Protein AF-A0A930A8R2-F1 (afdb_monomer)

Solvent-accessible surface area (backbone atoms only — not comparable to full-atom values): 9634 Å² total; per-residue (Å²): 102,66,78,69,38,54,50,56,50,54,50,50,55,28,51,52,56,25,72,75,31,97,86,41,60,65,53,22,63,48,49,50,68,51,47,52,58,50,53,52,48,55,52,51,52,53,51,47,54,51,54,65,77,50,43,74,70,48,50,53,50,46,59,71,62,47,54,54,56,52,53,53,51,53,52,50,54,50,33,54,53,50,54,53,52,50,49,68,74,71,48,84,65,83,62,74,47,54,64,77,72,98,69,79,93,79,74,75,59,40,57,48,58,61,50,37,72,79,41,73,62,52,60,33,50,54,51,53,52,51,50,49,48,44,42,73,74,63,68,50,54,70,70,57,53,54,52,50,53,50,53,49,52,52,51,50,53,52,52,39,48,73,71,69,36,63,74,132

Secondary structure (DSSP, 8-state):
-HHHHHHHHHHHHHHHHHHH-TT-TTHHHHHHHHHHHHHHHHHHHHHHHHHHHHHHHHHHHHHHTSHHHHHHHHHHHHHHHHHHHHHHHH-----------SSS-S----HHHHHHHHSTTHHHHHHHHHHHHHHHHH---HHHHHHHHHHHHHHHHHHHHHTT----

Structure (mmCIF, N/CA/C/O backbone):
data_AF-A0A930A8R2-F1
#
_entry.id   AF-A0A930A8R2-F1
#
loop_
_atom_site.group_PDB
_atom_site.id
_atom_site.type_symbol
_atom_site.label_atom_id
_atom_site.label_alt_id
_atom_site.label_comp_id
_atom_site.label_asym_id
_atom_site.label_entity_id
_atom_site.label_seq_id
_atom_site.pdbx_PDB_ins_code
_atom_site.Cartn_x
_atom_site.Cartn_y
_atom_site.Cartn_z
_atom_site.occupancy
_atom_site.B_iso_or_equiv
_atom_site.auth_seq_id
_atom_site.auth_comp_id
_atom_site.auth_asym_id
_atom_site.auth_atom_id
_atom_site.pdbx_PDB_model_num
ATOM 1 N N . LEU A 1 1 ? -7.368 -1.806 9.374 1.00 68.94 1 LEU A N 1
ATOM 2 C CA . LEU A 1 1 ? -7.145 -0.385 9.014 1.00 68.94 1 LEU A CA 1
ATOM 3 C C . LEU A 1 1 ? -5.714 0.035 9.307 1.00 68.94 1 LEU A C 1
ATOM 5 O O . LEU A 1 1 ? -5.000 0.271 8.352 1.00 68.94 1 LEU A O 1
ATOM 9 N N . TRP A 1 2 ? -5.261 -0.005 10.567 1.00 73.44 2 TRP A N 1
ATOM 10 C CA . TRP A 1 2 ? -3.878 0.342 10.946 1.00 73.44 2 TRP A CA 1
ATOM 11 C C . TRP A 1 2 ? -2.799 -0.296 10.051 1.00 73.44 2 TRP A C 1
ATOM 13 O O . TRP A 1 2 ? -1.970 0.403 9.479 1.00 73.44 2 TRP A O 1
ATOM 23 N N . VAL A 1 3 ? -2.882 -1.615 9.847 1.00 76.69 3 VAL A N 1
ATOM 24 C CA . VAL A 1 3 ? -1.932 -2.376 9.016 1.00 76.69 3 VAL A CA 1
ATOM 25 C C . VAL A 1 3 ? -1.998 -2.002 7.529 1.00 76.69 3 VAL A C 1
ATOM 27 O O . VAL A 1 3 ? -0.991 -2.052 6.838 1.00 76.69 3 VAL A O 1
ATOM 30 N N . ALA A 1 4 ? -3.172 -1.609 7.033 1.00 74.19 4 ALA A N 1
ATOM 31 C CA . ALA A 1 4 ? -3.403 -1.366 5.610 1.00 74.19 4 ALA A CA 1
ATOM 32 C C . ALA A 1 4 ? -3.165 0.092 5.186 1.00 74.19 4 ALA A C 1
ATOM 34 O O . ALA A 1 4 ? -2.986 0.344 4.002 1.00 74.19 4 ALA A O 1
ATOM 35 N N . THR A 1 5 ? -3.191 1.050 6.118 1.00 82.50 5 THR A N 1
ATOM 36 C CA . THR A 1 5 ? -3.074 2.483 5.798 1.00 82.50 5 THR A CA 1
ATOM 37 C C . THR A 1 5 ? -1.829 3.110 6.408 1.00 82.50 5 THR A C 1
ATOM 39 O O . THR A 1 5 ? -1.002 3.656 5.689 1.00 82.50 5 THR A O 1
ATOM 42 N N . ILE A 1 6 ? -1.656 2.998 7.725 1.00 81.56 6 ILE A N 1
ATOM 43 C CA . ILE A 1 6 ? -0.587 3.695 8.450 1.00 81.56 6 ILE A CA 1
ATOM 44 C C . ILE A 1 6 ? 0.779 3.088 8.144 1.00 81.56 6 ILE A C 1
ATOM 46 O O . ILE A 1 6 ? 1.722 3.834 7.902 1.00 81.56 6 ILE A O 1
ATOM 50 N N . ILE A 1 7 ? 0.881 1.756 8.106 1.00 86.31 7 ILE A N 1
ATOM 51 C CA . ILE A 1 7 ? 2.143 1.070 7.793 1.00 86.31 7 ILE A CA 1
ATOM 52 C C . ILE A 1 7 ? 2.685 1.476 6.413 1.00 86.31 7 ILE A C 1
ATOM 54 O O . ILE A 1 7 ? 3.810 1.973 6.361 1.00 86.31 7 ILE A O 1
ATOM 58 N N . PRO A 1 8 ? 1.931 1.327 5.304 1.00 86.25 8 PRO A N 1
ATOM 59 C CA . PRO A 1 8 ? 2.460 1.684 3.994 1.00 86.25 8 PRO A CA 1
ATOM 60 C C . PRO A 1 8 ? 2.705 3.189 3.850 1.00 86.25 8 PRO A C 1
ATOM 62 O O . PRO A 1 8 ? 3.713 3.565 3.268 1.00 86.25 8 PRO A O 1
ATOM 65 N N . LEU A 1 9 ? 1.874 4.062 4.434 1.00 87.25 9 LEU A N 1
ATOM 66 C CA . LEU A 1 9 ? 2.134 5.508 4.412 1.00 87.25 9 LEU A CA 1
ATOM 67 C C . LEU A 1 9 ? 3.457 5.862 5.095 1.00 87.25 9 LEU A C 1
ATOM 69 O O . LEU A 1 9 ? 4.284 6.546 4.499 1.00 87.25 9 LEU A O 1
ATOM 73 N N . LEU A 1 10 ? 3.684 5.359 6.310 1.00 85.69 10 LEU A N 1
ATOM 74 C CA . LEU A 1 10 ? 4.916 5.632 7.049 1.00 85.69 10 LEU A CA 1
ATOM 75 C C . LEU A 1 10 ? 6.135 5.110 6.276 1.00 85.69 10 LEU A C 1
ATOM 77 O O . LEU A 1 10 ? 7.122 5.820 6.119 1.00 85.69 10 LEU A O 1
ATOM 81 N N . LEU A 1 11 ? 6.025 3.898 5.728 1.00 86.56 11 LEU A N 1
ATOM 82 C CA . LEU A 1 11 ? 7.074 3.258 4.941 1.00 86.56 11 LEU A CA 1
ATOM 83 C C . LEU A 1 11 ? 7.388 4.037 3.657 1.00 86.56 11 LEU A C 1
ATOM 85 O O . LEU A 1 11 ? 8.553 4.196 3.308 1.00 86.56 11 LEU A O 1
ATOM 89 N N . THR A 1 12 ? 6.374 4.585 2.990 1.00 84.81 12 THR A N 1
ATOM 90 C CA . THR A 1 12 ? 6.564 5.351 1.749 1.00 84.81 12 THR A CA 1
ATOM 91 C C . THR A 1 12 ? 7.193 6.715 1.997 1.00 84.81 12 THR A C 1
ATOM 93 O O . THR A 1 12 ? 8.102 7.095 1.267 1.00 84.81 12 THR A O 1
ATOM 96 N N . ILE A 1 13 ? 6.813 7.410 3.075 1.00 86.06 13 ILE A N 1
ATOM 97 C CA . ILE A 1 13 ? 7.480 8.647 3.510 1.00 86.06 13 ILE A CA 1
ATOM 98 C C . ILE A 1 13 ? 8.953 8.365 3.815 1.00 86.06 13 ILE A C 1
ATOM 100 O O . ILE A 1 13 ? 9.838 9.077 3.343 1.00 86.06 13 ILE A O 1
ATOM 104 N N . THR A 1 14 ? 9.221 7.295 4.564 1.00 85.69 14 THR A N 1
ATOM 105 C CA . THR A 1 14 ? 10.580 6.879 4.898 1.00 85.69 14 THR A CA 1
ATOM 106 C C . THR A 1 14 ? 11.411 6.553 3.654 1.00 85.69 14 THR A C 1
ATOM 108 O O . THR A 1 14 ? 12.541 7.022 3.552 1.00 85.69 14 THR A O 1
ATOM 111 N N . MET A 1 15 ? 10.861 5.796 2.698 1.00 83.69 15 MET A N 1
ATOM 112 C CA . MET A 1 15 ? 11.539 5.472 1.437 1.00 83.69 15 MET A CA 1
ATOM 113 C C . MET A 1 15 ? 11.886 6.728 0.637 1.00 83.69 15 MET A C 1
ATOM 115 O O . MET A 1 15 ? 13.008 6.862 0.152 1.00 83.69 15 MET A O 1
ATOM 119 N N . THR A 1 16 ? 10.954 7.675 0.536 1.00 82.88 16 THR A N 1
ATOM 120 C CA . THR A 1 16 ? 11.189 8.932 -0.179 1.00 82.88 16 THR A CA 1
ATOM 121 C C . THR A 1 16 ? 12.290 9.762 0.485 1.00 82.88 16 THR A C 1
ATOM 123 O O . THR A 1 16 ? 13.160 10.277 -0.210 1.00 82.88 16 THR A O 1
ATOM 126 N N . ILE A 1 17 ? 12.321 9.839 1.822 1.00 81.81 17 ILE A N 1
ATOM 127 C CA . IL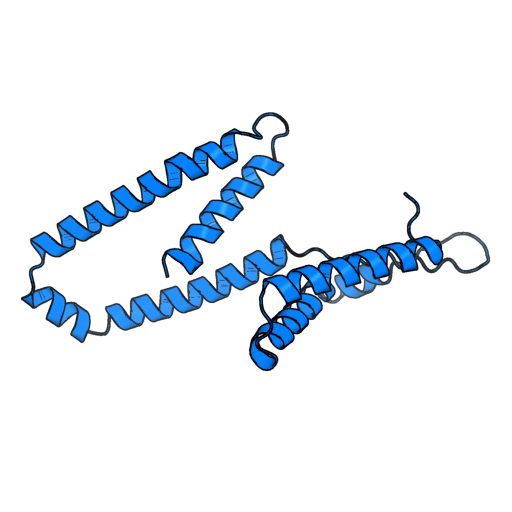E A 1 17 ? 13.388 10.538 2.564 1.00 81.81 17 ILE A CA 1
ATOM 128 C C . ILE A 1 17 ? 14.755 9.880 2.327 1.00 81.81 17 ILE A C 1
ATOM 130 O O . ILE A 1 17 ? 15.745 10.585 2.141 1.00 81.81 17 ILE A O 1
ATOM 134 N N . THR A 1 18 ? 14.812 8.546 2.280 1.00 83.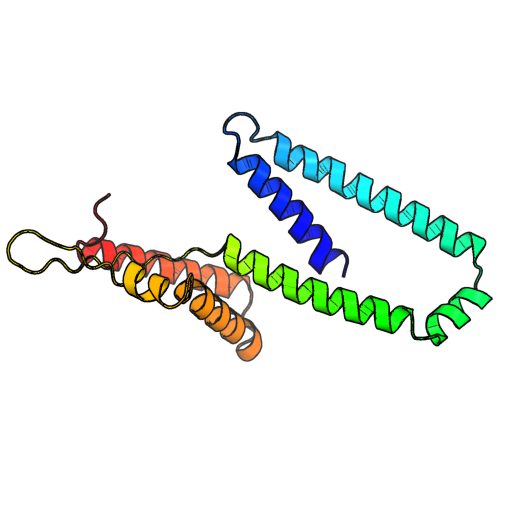38 18 THR A N 1
ATOM 135 C CA . THR A 1 18 ? 16.041 7.808 1.953 1.00 83.38 18 THR A CA 1
ATOM 136 C C . THR A 1 18 ? 16.550 8.124 0.544 1.00 83.38 18 THR A C 1
ATOM 138 O O . THR A 1 18 ? 17.756 8.259 0.359 1.00 83.38 18 THR A O 1
ATOM 141 N N . ASN A 1 19 ? 15.660 8.292 -0.437 1.00 78.19 19 ASN A N 1
ATOM 142 C CA . ASN A 1 19 ? 16.045 8.537 -1.831 1.00 78.19 19 ASN A CA 1
ATOM 143 C C . ASN A 1 19 ? 16.466 9.990 -2.126 1.00 78.19 19 ASN A C 1
ATOM 145 O O . ASN A 1 19 ? 17.142 10.232 -3.121 1.00 78.19 19 ASN A O 1
ATOM 149 N N . ILE A 1 20 ? 16.084 10.961 -1.287 1.00 75.69 20 ILE A N 1
ATOM 150 C CA . ILE A 1 20 ? 16.383 12.391 -1.510 1.00 75.69 20 ILE A CA 1
ATOM 151 C C . ILE A 1 20 ? 17.816 12.766 -1.086 1.00 75.69 20 ILE A C 1
ATOM 153 O O . ILE A 1 20 ? 18.369 13.746 -1.583 1.00 75.69 20 ILE A O 1
ATOM 157 N N . GLY A 1 21 ? 18.453 12.000 -0.194 1.00 61.00 21 GLY A N 1
ATOM 158 C CA . GLY A 1 21 ? 19.776 12.326 0.338 1.00 61.00 21 GLY A CA 1
ATOM 159 C C . GLY A 1 21 ? 20.735 11.145 0.298 1.00 61.00 21 GLY A C 1
ATOM 160 O O . GLY A 1 21 ? 20.710 10.311 1.199 1.00 61.00 21 GLY A O 1
ATOM 161 N N . ASN A 1 22 ? 21.667 11.142 -0.662 1.00 61.59 22 ASN A N 1
ATOM 162 C CA . ASN A 1 22 ? 22.745 10.142 -0.791 1.00 61.59 22 ASN A CA 1
ATOM 163 C C . ASN A 1 22 ? 23.608 9.955 0.485 1.00 61.59 22 ASN A C 1
ATOM 165 O O . ASN A 1 22 ? 24.350 8.985 0.587 1.00 61.59 22 ASN A O 1
ATOM 169 N N . VAL A 1 23 ? 23.508 10.859 1.470 1.00 57.31 23 VAL A N 1
ATOM 170 C CA . VAL A 1 23 ? 24.274 10.846 2.733 1.00 57.31 23 VAL A CA 1
ATOM 171 C C . VAL A 1 23 ? 23.448 10.332 3.935 1.00 57.31 23 VAL A C 1
ATOM 173 O O . VAL A 1 23 ? 24.019 9.939 4.948 1.00 57.31 23 VAL A O 1
ATOM 176 N N . PHE A 1 24 ? 22.112 10.245 3.833 1.00 60.81 24 PHE A N 1
ATOM 177 C CA . PHE A 1 24 ? 21.206 9.860 4.935 1.00 60.81 24 PHE A CA 1
ATOM 178 C C . PHE A 1 24 ? 20.521 8.496 4.732 1.00 60.81 24 PHE A C 1
ATOM 180 O O . PHE A 1 24 ? 19.431 8.256 5.255 1.00 60.81 24 PHE A O 1
ATOM 187 N N . LEU A 1 25 ? 21.173 7.570 4.022 1.00 65.00 25 LEU A N 1
ATOM 188 C CA . LEU A 1 25 ? 20.607 6.260 3.669 1.00 65.00 25 LEU A CA 1
ATOM 189 C C . LEU A 1 25 ? 20.056 5.485 4.887 1.00 65.00 25 LEU A C 1
ATOM 191 O O . LEU A 1 25 ? 19.005 4.850 4.811 1.00 65.00 25 LEU A O 1
ATOM 195 N N . TYR A 1 26 ? 20.731 5.602 6.034 1.00 69.75 26 TYR A N 1
ATOM 196 C CA . TYR A 1 26 ? 20.365 4.934 7.289 1.00 69.75 26 TYR A CA 1
ATOM 197 C C . TYR A 1 26 ? 19.311 5.680 8.117 1.00 69.75 26 TYR A C 1
ATOM 199 O O . TYR A 1 26 ? 18.669 5.077 8.976 1.00 69.75 26 TYR A O 1
ATOM 207 N N . LEU A 1 27 ? 19.109 6.979 7.871 1.00 72.44 27 LEU A N 1
ATOM 208 C CA . LEU A 1 27 ? 18.208 7.806 8.675 1.00 72.44 27 LEU A CA 1
ATOM 209 C C . LEU A 1 27 ? 16.746 7.425 8.439 1.00 72.44 27 LEU A C 1
ATOM 211 O O . LEU A 1 27 ? 15.961 7.392 9.381 1.00 72.44 27 LEU A O 1
ATOM 215 N N . GLY A 1 28 ? 16.388 7.084 7.199 1.00 78.12 28 GLY A N 1
ATOM 216 C CA . GLY A 1 28 ? 15.042 6.624 6.870 1.00 78.12 28 GLY A CA 1
ATOM 217 C C . GLY A 1 28 ? 14.646 5.369 7.661 1.00 78.12 28 GLY A C 1
ATOM 218 O O . GLY A 1 28 ? 13.708 5.436 8.463 1.00 78.12 28 GLY A O 1
ATOM 21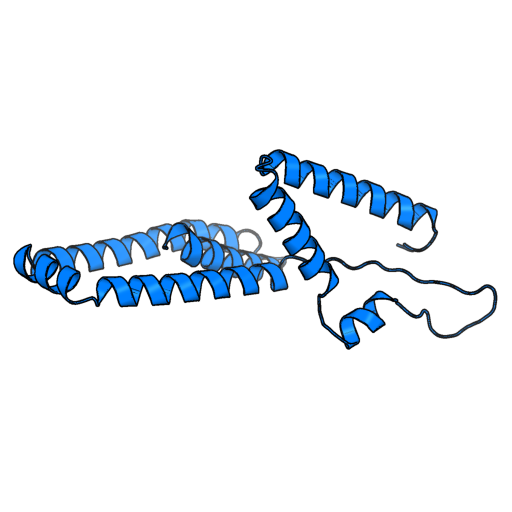9 N N . PRO A 1 29 ? 15.349 4.231 7.503 1.00 81.94 29 PRO A N 1
ATOM 220 C CA . PRO A 1 29 ? 15.049 3.009 8.249 1.00 81.94 29 PRO A CA 1
ATOM 221 C C . PRO A 1 29 ? 15.055 3.208 9.771 1.00 81.94 29 PRO A C 1
ATOM 223 O O . PRO A 1 29 ? 14.197 2.659 10.461 1.00 81.94 29 PRO A O 1
ATOM 226 N N . LEU A 1 30 ? 15.964 4.039 10.294 1.00 83.44 30 LEU A N 1
ATOM 227 C CA . LEU A 1 30 ? 16.022 4.390 11.715 1.00 83.44 30 LEU A CA 1
ATOM 228 C C . LEU A 1 30 ? 14.764 5.150 12.177 1.00 83.44 30 LEU A C 1
ATOM 230 O O . LEU A 1 30 ? 14.180 4.816 13.210 1.00 83.44 30 LEU A O 1
ATOM 234 N N . LEU A 1 31 ? 14.305 6.132 11.394 1.00 83.50 31 LEU A N 1
ATOM 235 C CA . LEU A 1 31 ? 13.069 6.872 11.661 1.00 83.50 31 LEU A CA 1
ATOM 236 C C . LEU A 1 31 ? 11.844 5.958 11.645 1.00 83.50 31 LEU A C 1
ATOM 238 O O . LEU A 1 31 ? 10.955 6.135 12.472 1.00 83.50 31 LEU A O 1
ATOM 242 N N . TYR A 1 32 ? 11.793 4.963 10.758 1.00 85.56 32 TYR A N 1
ATOM 243 C CA . TYR A 1 32 ? 10.712 3.977 10.774 1.00 85.56 32 TYR A CA 1
ATOM 244 C C . TYR A 1 32 ? 10.793 3.069 12.010 1.00 85.56 32 TYR A C 1
ATOM 246 O O . TYR A 1 32 ? 9.784 2.865 12.688 1.00 85.56 32 TYR A O 1
ATOM 254 N N . ALA A 1 33 ? 11.990 2.578 12.346 1.00 85.12 33 ALA A N 1
ATOM 255 C CA . ALA A 1 33 ? 12.217 1.676 13.473 1.00 85.12 33 ALA A CA 1
ATOM 256 C C . ALA A 1 33 ? 11.839 2.295 14.828 1.00 85.12 33 ALA A C 1
ATOM 258 O O . ALA A 1 33 ? 11.312 1.590 15.683 1.00 85.12 33 ALA A O 1
ATOM 259 N N . VAL A 1 34 ? 12.067 3.598 15.019 1.00 86.88 34 VAL A N 1
ATOM 260 C CA . VAL A 1 34 ? 11.694 4.315 16.252 1.00 86.88 34 VAL A CA 1
ATOM 261 C C . VAL A 1 34 ? 10.306 4.953 16.136 1.00 86.88 34 VAL A C 1
ATOM 263 O O . VAL A 1 34 ? 9.499 4.881 17.062 1.00 86.88 34 VAL A O 1
ATOM 266 N N . GLY A 1 35 ? 9.986 5.551 14.990 1.00 85.44 35 GLY A N 1
ATOM 267 C CA . GLY A 1 35 ? 8.739 6.280 14.773 1.00 85.44 35 GLY A CA 1
ATOM 268 C C . GLY A 1 35 ? 7.503 5.386 14.808 1.00 85.44 35 GLY A C 1
ATOM 269 O O . GLY A 1 35 ? 6.503 5.759 15.423 1.00 85.44 35 GLY A O 1
ATOM 270 N N . TYR A 1 36 ? 7.568 4.185 14.223 1.00 85.81 36 TYR A N 1
ATOM 271 C CA . TYR A 1 36 ? 6.457 3.231 14.254 1.00 85.81 36 TYR A CA 1
ATOM 272 C C . TYR A 1 36 ? 6.056 2.818 15.688 1.00 85.81 36 TYR A C 1
ATOM 274 O O . TYR A 1 36 ? 4.894 3.029 16.060 1.00 85.81 36 TYR A O 1
ATOM 282 N N . PRO A 1 37 ? 6.959 2.283 16.539 1.00 88.06 37 PRO A N 1
ATOM 283 C CA . PRO A 1 37 ? 6.593 1.881 17.895 1.00 88.06 37 PRO A CA 1
ATOM 284 C C . PRO A 1 37 ? 6.173 3.068 18.766 1.00 88.06 37 PRO A C 1
ATOM 286 O O . PRO A 1 37 ? 5.207 2.942 19.518 1.00 88.06 37 PRO A O 1
ATOM 289 N N . VAL A 1 38 ? 6.800 4.240 18.628 1.00 89.25 38 VAL A N 1
ATOM 290 C CA . VAL A 1 38 ? 6.400 5.444 19.378 1.00 89.25 38 VAL A CA 1
ATOM 291 C C . VAL A 1 38 ? 4.977 5.877 19.011 1.00 89.25 38 VAL A C 1
ATOM 293 O O . VAL A 1 38 ? 4.145 6.074 19.899 1.00 89.25 38 VAL A O 1
ATOM 296 N N . LEU A 1 39 ? 4.653 5.952 17.716 1.00 86.81 39 LEU A N 1
ATOM 297 C CA . LEU A 1 39 ? 3.317 6.332 17.251 1.00 86.81 39 LEU A CA 1
ATOM 298 C C . LEU A 1 39 ? 2.246 5.338 17.730 1.00 86.81 39 LEU A C 1
ATOM 300 O O . LEU A 1 39 ? 1.193 5.749 18.225 1.00 86.81 39 LEU A O 1
ATOM 304 N N . THR A 1 40 ? 2.521 4.031 17.630 1.00 86.19 40 THR A N 1
ATOM 305 C CA . THR A 1 40 ? 1.599 2.991 18.124 1.00 86.19 40 THR A CA 1
ATOM 306 C C . THR A 1 40 ? 1.408 3.058 19.639 1.00 86.19 40 THR A C 1
ATOM 308 O O . THR A 1 40 ? 0.285 2.881 20.115 1.00 86.19 40 THR A O 1
ATOM 311 N N . SER A 1 41 ? 2.461 3.374 20.398 1.00 87.31 41 SER A N 1
ATOM 312 C CA . SER A 1 41 ? 2.415 3.468 21.861 1.00 87.31 41 SER A CA 1
ATOM 313 C C . SER A 1 41 ? 1.583 4.664 22.320 1.00 87.31 41 SER A C 1
ATOM 315 O O . SER A 1 41 ? 0.703 4.512 23.166 1.00 87.31 41 SER A O 1
ATOM 317 N N . ILE A 1 42 ? 1.778 5.837 21.704 1.00 89.94 42 ILE A N 1
ATOM 318 C CA . ILE A 1 42 ? 0.988 7.045 21.995 1.00 89.94 42 ILE A CA 1
ATOM 319 C C . ILE A 1 42 ? -0.493 6.807 21.686 1.00 89.94 42 ILE A C 1
ATOM 321 O O . ILE A 1 42 ? -1.364 7.155 22.489 1.00 89.94 42 ILE A O 1
ATOM 325 N N . MET A 1 43 ? -0.790 6.200 20.532 1.00 86.62 43 MET A N 1
ATOM 326 C CA . MET A 1 43 ? -2.168 5.913 20.142 1.00 86.62 43 MET A CA 1
ATOM 327 C C . MET A 1 43 ? -2.824 4.915 21.101 1.00 86.62 43 MET A C 1
ATOM 329 O O . MET A 1 43 ? -3.944 5.147 21.554 1.00 86.62 43 MET A O 1
ATOM 333 N N . SER A 1 44 ? -2.114 3.840 21.451 1.00 87.31 44 SER A N 1
ATOM 334 C CA . SER A 1 44 ? -2.606 2.813 22.375 1.00 87.31 44 SER A CA 1
ATOM 335 C C . SER A 1 44 ? -2.862 3.385 23.768 1.00 87.31 44 SER A C 1
ATOM 337 O O . SER A 1 44 ? -3.900 3.101 24.360 1.00 87.31 44 SER A O 1
ATOM 339 N N . TRP A 1 45 ? -1.978 4.254 24.264 1.00 89.94 45 TRP A N 1
ATOM 340 C CA . TRP A 1 45 ? -2.144 4.903 25.563 1.00 89.94 45 TRP A CA 1
ATOM 341 C C . TRP A 1 45 ? -3.355 5.845 25.600 1.00 89.94 45 TRP A C 1
ATOM 343 O O . TRP A 1 45 ? -4.159 5.795 26.532 1.00 89.94 45 TRP A O 1
ATOM 353 N N . ARG A 1 46 ? -3.564 6.654 24.552 1.00 86.12 46 ARG A N 1
ATOM 354 C CA . ARG A 1 46 ? -4.775 7.487 24.447 1.00 86.12 46 ARG A CA 1
ATOM 355 C C . ARG A 1 46 ? -6.044 6.648 24.370 1.00 86.12 46 ARG A C 1
ATOM 357 O O . ARG A 1 46 ? -7.035 6.991 25.012 1.00 86.12 46 ARG A O 1
ATOM 364 N N . LEU A 1 47 ? -6.015 5.559 23.606 1.00 85.50 47 LEU A N 1
ATOM 365 C CA . LEU A 1 47 ? -7.162 4.668 23.467 1.00 85.50 47 LEU A CA 1
ATOM 366 C C . LEU A 1 47 ? -7.498 3.980 24.796 1.00 85.50 47 LEU A C 1
ATOM 368 O O . LEU A 1 47 ? -8.672 3.871 25.145 1.00 85.50 47 LEU A O 1
ATOM 372 N N . TRP A 1 48 ? -6.475 3.598 25.565 1.00 84.25 48 TRP A N 1
ATOM 373 C CA . TRP A 1 48 ? -6.632 3.061 26.913 1.00 84.25 48 TRP A CA 1
ATOM 374 C C . TRP A 1 48 ? -7.292 4.080 27.843 1.00 84.25 48 TRP A C 1
ATOM 376 O O . TRP A 1 48 ? -8.309 3.764 28.455 1.00 84.25 48 TRP A O 1
ATOM 386 N N . ASN A 1 49 ? -6.778 5.312 27.921 1.00 84.38 49 ASN A N 1
ATOM 387 C CA . ASN A 1 49 ? -7.345 6.345 28.797 1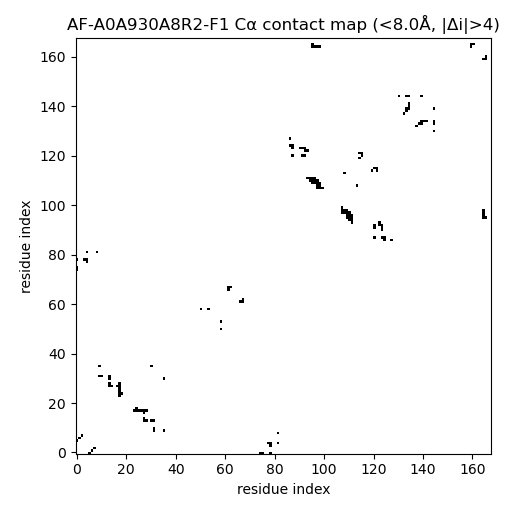.00 84.38 49 ASN A CA 1
ATOM 388 C C . ASN A 1 49 ? -8.807 6.661 28.457 1.00 84.38 49 ASN A C 1
ATOM 390 O O . ASN A 1 49 ? -9.641 6.786 29.355 1.00 84.38 49 ASN A O 1
ATOM 394 N N . VAL A 1 50 ? -9.139 6.741 27.165 1.00 82.12 50 VAL A N 1
ATOM 395 C CA . VAL A 1 50 ? -10.525 6.927 26.719 1.00 82.12 50 VAL A CA 1
ATOM 396 C C . VAL A 1 50 ? -11.378 5.724 27.117 1.00 82.12 50 VAL A C 1
ATOM 398 O O . VAL A 1 50 ? -12.439 5.912 27.704 1.00 82.12 50 VAL A O 1
ATOM 401 N N . GLY A 1 51 ? -10.920 4.495 26.870 1.00 80.06 51 GLY A N 1
ATOM 402 C CA . GLY A 1 51 ? -11.651 3.280 27.238 1.00 80.06 51 GLY A CA 1
ATOM 403 C C . GLY A 1 51 ? -11.891 3.151 28.745 1.00 80.06 51 GLY A C 1
ATOM 404 O O . GLY A 1 51 ? -12.980 2.756 29.161 1.00 80.06 51 GLY A O 1
ATOM 405 N N . TYR A 1 52 ? -10.909 3.549 29.555 1.00 80.00 52 TYR A N 1
ATOM 406 C CA . TYR A 1 52 ? -10.973 3.492 31.013 1.00 80.00 52 TYR A CA 1
ATOM 407 C C . TYR A 1 52 ? -11.931 4.539 31.600 1.00 80.00 52 TYR A C 1
ATOM 409 O O . TYR A 1 52 ? -12.758 4.207 32.442 1.00 80.00 52 TYR A O 1
ATOM 417 N N . SER A 1 53 ? -11.883 5.781 31.106 1.00 77.25 53 SER A N 1
ATOM 418 C CA . SER A 1 53 ? -12.768 6.875 31.549 1.00 77.25 53 SER A CA 1
ATOM 419 C C . SER A 1 53 ? -14.235 6.662 31.145 1.00 77.25 53 SER A C 1
ATOM 421 O O . SER A 1 53 ? -15.167 7.075 31.831 1.00 77.25 53 SER A O 1
ATOM 423 N N . THR A 1 54 ? -14.455 5.978 30.025 1.00 73.81 54 THR A N 1
ATOM 424 C CA . THR A 1 54 ? -15.759 5.918 29.360 1.00 73.81 54 THR A CA 1
ATOM 425 C C . THR A 1 54 ? -16.627 4.729 29.815 1.00 73.81 54 THR A C 1
ATOM 427 O O . THR A 1 54 ? -17.856 4.775 29.721 1.00 73.81 54 THR A O 1
ATOM 430 N N . GLY A 1 55 ? -16.021 3.667 30.357 1.00 78.69 55 GLY A N 1
ATOM 431 C CA . GLY A 1 55 ? -16.729 2.498 30.891 1.00 78.69 55 GLY A CA 1
ATOM 432 C C . GLY A 1 55 ? -17.526 1.682 29.854 1.00 78.69 55 GLY A C 1
ATOM 433 O O . GLY A 1 55 ? -17.672 2.032 28.681 1.00 78.69 55 GLY A O 1
ATOM 434 N N . ILE A 1 56 ? -18.085 0.548 30.291 1.00 72.44 56 ILE A N 1
ATOM 435 C CA . ILE A 1 56 ? -18.725 -0.451 29.406 1.00 72.44 56 ILE A CA 1
ATOM 436 C C . ILE A 1 56 ? -20.075 0.053 28.845 1.00 72.44 56 ILE A C 1
ATOM 438 O O . ILE A 1 56 ? -20.483 -0.307 27.737 1.00 72.44 56 ILE A O 1
ATOM 442 N N . GLY A 1 57 ? -20.782 0.908 29.594 1.00 69.69 57 GLY A N 1
ATOM 443 C CA . GLY A 1 57 ? -22.113 1.416 29.239 1.00 69.69 57 GLY A CA 1
ATOM 444 C C . GLY A 1 57 ? -22.110 2.435 28.094 1.00 69.69 57 GLY A C 1
ATOM 445 O O . GLY A 1 57 ? -22.922 2.328 27.171 1.00 69.69 57 GLY A O 1
ATOM 446 N N . PHE A 1 58 ? -21.175 3.390 28.104 1.00 67.56 58 PHE A N 1
ATOM 447 C CA . PHE A 1 58 ? -21.018 4.334 26.996 1.00 67.56 58 PHE A CA 1
ATOM 448 C C . PHE A 1 58 ? -20.428 3.643 25.773 1.00 67.56 58 PHE A C 1
ATOM 450 O O . PHE A 1 58 ? -20.888 3.914 24.671 1.00 67.56 58 PHE A O 1
ATOM 457 N N . MET A 1 59 ? -19.492 2.701 25.940 1.00 69.56 59 MET A N 1
ATOM 458 C CA . MET A 1 59 ? -18.943 1.931 24.818 1.00 69.56 59 MET A CA 1
ATOM 459 C C . MET A 1 59 ? -20.060 1.235 24.022 1.00 69.56 59 MET A C 1
ATOM 461 O O . MET A 1 59 ? -20.114 1.340 22.799 1.00 69.56 59 MET A O 1
ATOM 465 N N . LYS A 1 60 ? -21.037 0.626 24.713 1.00 68.50 60 LYS A N 1
ATOM 466 C CA . LYS A 1 60 ? -22.223 0.019 24.080 1.00 68.50 60 LYS A CA 1
ATOM 467 C C . LYS A 1 60 ? -23.107 1.045 23.359 1.00 68.50 60 LYS A C 1
ATOM 469 O O . LYS A 1 60 ? -23.606 0.745 22.277 1.00 68.50 60 LYS A O 1
ATOM 474 N N . LYS A 1 61 ? -23.293 2.253 23.908 1.00 69.50 61 LYS A N 1
ATOM 475 C CA . LYS A 1 61 ? -24.026 3.345 23.231 1.00 69.50 61 LYS A CA 1
ATOM 476 C C . LYS A 1 61 ? -23.256 3.894 22.026 1.00 69.50 61 LYS A C 1
ATOM 478 O O . LYS A 1 61 ? -23.857 4.129 20.987 1.00 69.50 61 LYS A O 1
ATOM 483 N N . PHE A 1 62 ? -21.940 4.039 22.133 1.00 72.94 62 PHE A N 1
ATOM 484 C CA . PHE A 1 62 ? -21.053 4.506 21.070 1.00 72.94 62 PHE A CA 1
ATOM 485 C C . PHE A 1 62 ? -21.023 3.523 19.894 1.00 72.94 62 PHE A C 1
ATOM 487 O O . PHE A 1 62 ? -21.183 3.934 18.747 1.00 72.94 62 PHE A O 1
ATOM 494 N N . MET A 1 63 ? -20.943 2.221 20.180 1.00 73.62 63 MET A N 1
ATOM 495 C CA . MET A 1 63 ? -21.052 1.162 19.172 1.00 73.62 63 MET A CA 1
ATOM 496 C C . MET A 1 63 ? -22.437 1.132 18.510 1.00 73.62 63 MET A C 1
ATOM 498 O O . MET A 1 63 ? -22.521 1.033 17.292 1.00 73.62 63 MET A O 1
ATOM 502 N N . LYS A 1 64 ? -23.525 1.279 19.284 1.00 71.25 64 LYS A N 1
ATOM 503 C CA . LYS A 1 64 ? -24.900 1.328 18.748 1.00 71.25 64 LYS A CA 1
ATOM 504 C C . LYS A 1 64 ? -25.246 2.635 18.025 1.00 71.25 64 LYS A C 1
ATOM 506 O O . LYS A 1 64 ? -26.200 2.658 17.261 1.00 71.25 64 LYS A O 1
ATOM 511 N N . SER A 1 65 ? -24.488 3.712 18.243 1.00 75.19 65 SER A N 1
ATOM 512 C CA . SER A 1 65 ? -24.746 5.033 17.647 1.00 75.19 65 SER A CA 1
ATOM 513 C C . SER A 1 65 ? -24.384 5.144 16.161 1.00 75.19 65 SER A C 1
ATOM 515 O O . SER A 1 65 ? -24.457 6.236 15.605 1.00 75.19 65 SER A O 1
ATOM 517 N N . GLY A 1 66 ? -23.908 4.066 15.525 1.00 78.38 66 GLY A N 1
ATOM 518 C CA . GLY A 1 66 ? -23.464 4.072 14.124 1.00 78.38 66 GLY A CA 1
ATOM 519 C C . GLY A 1 66 ? -22.173 4.863 13.864 1.00 78.38 66 GLY A C 1
ATOM 520 O O . GLY A 1 66 ? -21.581 4.747 12.795 1.00 78.38 66 GLY A O 1
ATOM 521 N N . LYS A 1 67 ? -21.662 5.623 14.845 1.00 78.06 67 LYS A N 1
ATOM 522 C CA . LYS A 1 67 ? -20.414 6.397 14.724 1.00 78.06 67 LYS A CA 1
ATOM 523 C C . LYS A 1 67 ? -19.206 5.515 14.409 1.00 78.06 67 LYS A C 1
ATOM 525 O O . LYS A 1 67 ? -18.357 5.911 13.616 1.00 78.06 67 LYS A O 1
ATOM 530 N N . LEU A 1 68 ? -19.141 4.312 14.984 1.00 83.00 68 LEU A N 1
ATOM 531 C CA . LEU A 1 68 ? -18.068 3.354 14.698 1.00 83.00 68 LEU A CA 1
ATOM 532 C C . LEU A 1 68 ? -18.115 2.857 13.244 1.00 83.00 68 LEU A C 1
ATOM 534 O O . LEU A 1 68 ? -17.074 2.719 12.601 1.00 83.00 68 LEU A O 1
ATOM 538 N N . GLU A 1 69 ? -19.316 2.628 12.717 1.00 85.62 69 GLU A N 1
ATOM 539 C CA . GLU A 1 69 ? -19.521 2.205 11.333 1.00 85.62 69 GLU A CA 1
ATOM 540 C C . GLU A 1 69 ? -19.140 3.322 10.355 1.00 85.62 69 GLU A C 1
ATOM 542 O O . GLU A 1 69 ? -18.400 3.078 9.402 1.00 85.62 69 GLU A O 1
ATOM 547 N N . LEU A 1 70 ? -19.528 4.569 10.649 1.00 87.69 70 LEU A N 1
ATOM 548 C CA . LEU A 1 70 ? -19.133 5.739 9.863 1.00 87.69 70 LEU A CA 1
ATOM 549 C C . LEU A 1 70 ? -17.608 5.934 9.850 1.00 87.69 70 LEU A C 1
ATOM 551 O O . LEU A 1 70 ? -17.027 6.108 8.781 1.00 87.69 70 LEU A O 1
ATOM 555 N N . ILE A 1 71 ? -16.940 5.828 11.005 1.00 86.50 71 ILE A N 1
ATOM 556 C CA . ILE A 1 71 ? -15.471 5.902 11.090 1.00 86.50 71 ILE A CA 1
ATOM 557 C C . ILE A 1 71 ? -14.826 4.779 10.267 1.00 86.50 71 ILE A C 1
ATOM 559 O O . ILE A 1 71 ? -13.888 5.025 9.510 1.00 86.50 71 ILE A O 1
ATOM 563 N N . THR A 1 72 ? -15.343 3.553 10.364 1.00 87.31 72 THR A N 1
ATOM 564 C CA . THR A 1 72 ? -14.814 2.401 9.618 1.00 87.31 72 THR A CA 1
ATOM 565 C C . THR A 1 72 ? -14.994 2.577 8.109 1.00 87.31 72 THR A C 1
ATOM 567 O O . THR A 1 72 ? -14.074 2.286 7.338 1.00 87.31 72 THR A O 1
ATOM 570 N N . LYS A 1 73 ? -16.140 3.113 7.673 1.00 88.38 73 LYS A N 1
ATOM 571 C CA . LYS A 1 73 ? -16.424 3.400 6.263 1.00 88.38 73 LYS A CA 1
ATOM 572 C C . LYS A 1 73 ? -15.478 4.464 5.708 1.00 88.38 73 LYS A C 1
ATOM 574 O O . LYS A 1 73 ? -14.843 4.226 4.683 1.00 88.38 73 LYS A O 1
ATOM 579 N N . THR A 1 74 ? -15.309 5.583 6.413 1.00 89.12 74 THR A N 1
ATOM 580 C CA . THR A 1 74 ? -14.371 6.647 6.017 1.00 89.12 74 THR A CA 1
ATOM 581 C C . THR A 1 74 ? -12.938 6.128 5.938 1.00 89.12 74 THR A C 1
ATOM 583 O O . THR A 1 74 ? -12.233 6.395 4.969 1.00 89.12 74 THR A O 1
ATOM 586 N N . MET A 1 75 ? -12.515 5.313 6.905 1.00 87.00 75 MET A N 1
ATOM 587 C CA . MET A 1 75 ? -11.179 4.715 6.903 1.00 87.00 75 MET A CA 1
ATOM 588 C C . MET A 1 75 ? -10.972 3.703 5.770 1.00 87.00 75 MET A C 1
ATOM 590 O O . MET A 1 75 ? -9.859 3.564 5.267 1.00 87.00 75 MET A O 1
ATOM 594 N N . THR A 1 76 ? -12.029 3.009 5.343 1.00 88.81 76 THR A N 1
ATOM 595 C CA . THR A 1 76 ? -11.971 2.096 4.191 1.00 88.81 76 THR A CA 1
ATOM 596 C C . THR A 1 76 ? -11.793 2.873 2.888 1.00 88.81 76 THR A C 1
ATOM 598 O O . THR A 1 76 ? -10.945 2.512 2.076 1.00 88.81 76 THR A O 1
ATOM 601 N N . ILE A 1 77 ? -12.528 3.976 2.714 1.00 90.69 77 ILE A N 1
ATOM 602 C CA . ILE A 1 77 ? -12.373 4.879 1.563 1.00 90.69 77 ILE A CA 1
ATOM 603 C C . ILE A 1 77 ? -10.959 5.471 1.540 1.00 90.69 77 ILE A C 1
ATOM 605 O O . ILE A 1 77 ? -10.295 5.435 0.507 1.00 90.69 77 ILE A O 1
ATOM 609 N N . LEU A 1 78 ? -10.465 5.939 2.689 1.00 89.69 78 LEU A N 1
ATOM 610 C CA . LEU A 1 78 ? -9.104 6.457 2.819 1.00 89.69 78 LEU A CA 1
ATOM 611 C C . LEU A 1 78 ? -8.059 5.395 2.452 1.00 89.69 78 LEU A C 1
ATOM 613 O O . LEU A 1 78 ? -7.112 5.693 1.733 1.00 89.69 78 LEU A O 1
ATOM 617 N N . GLY A 1 79 ? -8.254 4.143 2.876 1.00 87.44 79 GLY A N 1
ATOM 618 C CA . GLY A 1 79 ? -7.363 3.045 2.504 1.00 87.44 79 GLY A CA 1
ATOM 619 C C . GLY A 1 79 ? -7.336 2.761 1.003 1.00 87.44 79 GLY A C 1
ATOM 620 O O . GLY A 1 79 ? -6.261 2.550 0.450 1.00 87.44 79 GLY A O 1
ATOM 621 N N . LEU A 1 80 ? -8.484 2.818 0.327 1.00 89.25 80 LEU A N 1
ATOM 622 C CA . LEU A 1 80 ? -8.554 2.649 -1.127 1.00 89.25 80 LEU A CA 1
ATOM 623 C C . LEU A 1 80 ? -7.820 3.775 -1.873 1.00 89.25 80 LEU A C 1
ATOM 625 O O . LEU A 1 80 ? -7.092 3.496 -2.824 1.00 89.25 80 LEU A O 1
ATOM 629 N N . ILE A 1 81 ? -7.960 5.023 -1.413 1.00 90.06 81 ILE A N 1
ATOM 630 C CA . ILE A 1 81 ? -7.265 6.184 -1.995 1.00 90.06 81 ILE A CA 1
ATOM 631 C C . ILE A 1 81 ? -5.747 6.039 -1.844 1.00 90.06 81 ILE A C 1
ATOM 633 O O . ILE A 1 81 ? -5.013 6.225 -2.813 1.00 90.06 81 ILE A O 1
ATOM 637 N N . VAL A 1 82 ? -5.276 5.662 -0.650 1.00 88.00 82 VAL A N 1
ATOM 638 C CA . VAL A 1 82 ? -3.844 5.460 -0.381 1.00 88.00 82 VAL A CA 1
ATOM 639 C C . VAL A 1 82 ? -3.272 4.376 -1.288 1.00 88.00 82 VAL A C 1
ATOM 641 O O . VAL A 1 82 ? -2.254 4.604 -1.928 1.00 88.00 82 VAL A O 1
ATOM 644 N N . VAL A 1 83 ? -3.936 3.222 -1.405 1.00 86.56 83 VAL A N 1
ATOM 645 C CA . VAL A 1 83 ? -3.470 2.140 -2.288 1.00 86.56 83 VAL A CA 1
ATOM 646 C C . VAL A 1 83 ? -3.357 2.614 -3.741 1.00 86.56 83 VAL A C 1
ATOM 648 O O . VAL A 1 83 ? -2.361 2.313 -4.394 1.00 86.56 83 VAL A O 1
ATOM 651 N N . GLY A 1 84 ? -4.325 3.395 -4.234 1.00 86.75 84 GLY A N 1
ATOM 652 C CA . GLY A 1 84 ? -4.271 3.973 -5.581 1.00 86.75 84 GLY A CA 1
ATOM 653 C C . GLY A 1 84 ? -3.081 4.916 -5.784 1.00 86.75 84 GLY A C 1
ATOM 654 O O . GLY A 1 84 ? -2.353 4.783 -6.766 1.00 86.75 84 GLY A O 1
ATOM 655 N N . ALA A 1 85 ? -2.841 5.822 -4.832 1.00 85.56 85 ALA A N 1
ATOM 656 C CA . ALA A 1 85 ? -1.707 6.744 -4.882 1.00 85.56 85 ALA A CA 1
ATOM 657 C C . ALA A 1 85 ? -0.358 6.004 -4.870 1.00 85.56 85 ALA A C 1
ATOM 659 O O . ALA A 1 85 ? 0.534 6.324 -5.651 1.00 85.56 85 ALA A O 1
ATOM 660 N N . LEU A 1 86 ? -0.226 4.966 -4.039 1.00 86.12 86 LEU A N 1
ATOM 661 C CA . LEU A 1 86 ? 1.004 4.177 -3.948 1.00 86.12 86 LEU A CA 1
ATOM 662 C C . LEU A 1 86 ? 1.326 3.431 -5.241 1.00 86.12 86 LEU A C 1
ATOM 664 O O . LEU A 1 86 ? 2.488 3.369 -5.633 1.00 86.12 86 LEU A O 1
ATOM 668 N N . ILE A 1 87 ? 0.310 2.904 -5.926 1.00 84.38 87 ILE A N 1
ATOM 669 C CA . ILE A 1 87 ? 0.499 2.271 -7.233 1.00 84.38 87 ILE A CA 1
ATOM 670 C C . ILE A 1 87 ? 1.038 3.291 -8.245 1.00 84.38 87 ILE A C 1
ATOM 672 O O . ILE A 1 87 ? 2.006 2.995 -8.938 1.00 84.38 87 ILE A O 1
ATOM 676 N N . ALA A 1 88 ? 0.460 4.494 -8.295 1.00 82.94 88 ALA A N 1
ATOM 677 C CA . ALA A 1 88 ? 0.874 5.533 -9.236 1.00 82.94 88 ALA A 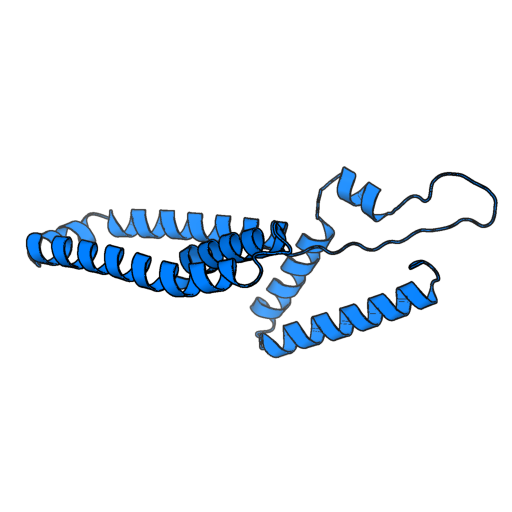CA 1
ATOM 678 C C . ALA A 1 88 ? 2.295 6.065 -8.976 1.00 82.94 88 ALA A C 1
ATOM 680 O O . ALA A 1 88 ? 2.988 6.428 -9.920 1.00 82.94 88 ALA A O 1
ATOM 681 N N . SER A 1 89 ? 2.733 6.120 -7.715 1.00 82.62 89 SER A N 1
ATOM 682 C CA . SER A 1 89 ? 4.058 6.647 -7.362 1.00 82.62 89 SER A CA 1
ATOM 683 C C . SER A 1 89 ? 5.193 5.630 -7.492 1.00 82.62 89 SER A C 1
ATOM 685 O O . SER A 1 89 ? 6.315 6.029 -7.783 1.00 82.62 89 SER A O 1
ATOM 687 N N . PHE A 1 90 ? 4.934 4.340 -7.250 1.00 77.31 90 PHE A N 1
ATOM 688 C CA . PHE A 1 90 ? 5.994 3.322 -7.168 1.00 77.31 90 PHE A CA 1
ATOM 689 C C . PHE A 1 90 ? 6.038 2.350 -8.350 1.00 77.31 90 PHE A C 1
ATOM 691 O O . PHE A 1 90 ? 7.019 1.621 -8.487 1.00 77.31 90 PHE A O 1
ATOM 698 N N . VAL A 1 91 ? 5.009 2.308 -9.203 1.00 77.12 91 VAL A N 1
ATOM 699 C CA . VAL A 1 91 ? 5.018 1.478 -10.414 1.00 77.12 91 VAL A CA 1
ATOM 700 C C . VAL A 1 91 ? 5.321 2.364 -11.615 1.00 77.12 91 VAL A C 1
ATOM 702 O O . VAL A 1 91 ? 4.437 3.036 -12.139 1.00 77.12 91 VAL A O 1
ATOM 705 N N . SER A 1 92 ? 6.566 2.335 -12.077 1.00 67.69 92 SER A N 1
ATOM 706 C CA . SER A 1 92 ? 6.975 2.928 -13.347 1.00 67.69 92 SER A CA 1
ATOM 707 C C . SER A 1 92 ? 7.299 1.818 -14.346 1.00 67.69 92 SER A C 1
ATOM 709 O O . SER A 1 92 ? 8.047 0.885 -14.058 1.00 67.69 92 SER A O 1
ATOM 711 N N . LEU A 1 93 ? 6.687 1.892 -15.525 1.00 64.12 93 LEU A N 1
ATOM 712 C CA . LEU A 1 93 ? 6.970 1.013 -16.652 1.00 64.12 93 LEU A CA 1
ATOM 713 C C . LEU A 1 93 ? 7.012 1.900 -17.889 1.00 64.12 93 LEU A C 1
ATOM 715 O O . LEU A 1 93 ? 5.986 2.450 -18.284 1.00 64.12 93 LEU A O 1
ATOM 719 N N . SER A 1 94 ? 8.208 2.048 -18.446 1.00 61.03 94 SER A N 1
ATOM 720 C CA . SER A 1 94 ? 8.453 2.722 -19.716 1.00 61.03 94 SER A CA 1
ATOM 721 C C . SER A 1 94 ? 8.966 1.679 -20.701 1.00 61.03 94 SER A C 1
ATOM 723 O O . SER A 1 94 ? 9.857 0.889 -20.378 1.00 61.03 94 SER A O 1
ATOM 725 N N . ILE A 1 95 ? 8.342 1.634 -21.871 1.00 58.28 95 ILE A N 1
ATOM 726 C CA . ILE A 1 95 ? 8.810 0.906 -23.034 1.00 58.28 95 ILE A CA 1
ATOM 727 C C . ILE A 1 95 ? 9.471 1.936 -23.960 1.00 58.28 95 ILE A C 1
ATOM 729 O O . ILE A 1 95 ? 8.784 2.575 -24.760 1.00 58.28 95 ILE A O 1
ATOM 733 N N . PRO A 1 96 ? 10.804 2.090 -23.933 1.00 53.78 96 PRO A N 1
ATOM 734 C CA . PRO A 1 96 ? 11.463 2.856 -24.972 1.00 53.78 96 PRO A CA 1
ATOM 735 C C . PRO A 1 96 ? 11.334 2.033 -26.256 1.00 53.78 96 PRO A C 1
ATOM 737 O O . PRO A 1 96 ? 12.086 1.097 -26.487 1.00 53.78 96 PRO A O 1
ATOM 740 N N . LEU A 1 97 ? 10.297 2.307 -27.044 1.00 47.53 97 LEU A N 1
ATOM 741 C CA . LEU A 1 97 ? 10.149 1.880 -28.429 1.00 47.53 97 LEU A CA 1
ATOM 742 C C . LEU A 1 97 ? 10.563 3.066 -29.298 1.00 47.53 97 LEU A C 1
ATOM 744 O O . LEU A 1 97 ? 9.721 3.838 -29.751 1.00 47.53 97 LEU A O 1
ATOM 748 N N . VAL A 1 98 ? 11.870 3.224 -29.495 1.00 49.38 98 VAL A N 1
ATOM 749 C CA . VAL A 1 98 ? 12.442 4.109 -30.510 1.00 49.38 98 VAL A CA 1
ATOM 750 C C . VAL A 1 98 ? 12.385 3.369 -31.842 1.00 49.38 98 VAL A C 1
ATOM 752 O O . VAL A 1 98 ? 13.209 2.505 -32.135 1.00 49.38 98 VAL A O 1
ATOM 755 N N . ILE A 1 99 ? 11.366 3.662 -32.645 1.00 46.84 99 ILE A N 1
ATOM 756 C CA . ILE A 1 99 ? 11.297 3.177 -34.023 1.00 46.84 99 ILE A CA 1
ATOM 757 C C . ILE A 1 99 ? 12.152 4.134 -34.854 1.00 46.84 99 ILE A C 1
ATOM 759 O O . ILE A 1 99 ? 11.715 5.243 -35.141 1.00 46.84 99 ILE A O 1
ATOM 763 N N . THR A 1 100 ? 13.372 3.733 -35.212 1.00 42.88 100 THR A N 1
ATOM 764 C CA . THR A 1 100 ? 14.222 4.485 -36.149 1.00 42.88 100 THR A CA 1
ATOM 765 C C . THR A 1 100 ? 13.858 4.080 -37.582 1.00 42.88 100 THR A C 1
ATOM 767 O O . THR A 1 100 ? 14.106 2.930 -37.956 1.00 42.88 100 THR A O 1
ATOM 770 N N . PRO A 1 101 ? 13.274 4.963 -38.415 1.00 38.53 101 PRO A N 1
ATOM 771 C CA . PRO A 1 101 ? 13.131 4.700 -39.843 1.00 38.53 101 PRO A CA 1
ATOM 772 C C . PRO A 1 101 ? 14.515 4.708 -40.519 1.00 38.53 101 PRO A C 1
ATOM 774 O O . PRO A 1 101 ? 15.398 5.463 -40.100 1.00 38.53 101 PRO A O 1
ATOM 777 N N . PRO A 1 102 ? 14.735 3.908 -41.576 1.00 45.56 102 PRO A N 1
ATOM 778 C CA . PRO A 1 102 ? 15.991 3.917 -42.311 1.00 45.56 102 PRO A CA 1
ATOM 779 C C . PRO A 1 102 ? 16.074 5.189 -43.162 1.00 45.56 102 PRO A C 1
ATOM 781 O O . PRO A 1 102 ? 15.602 5.223 -44.294 1.00 45.56 102 PRO A O 1
ATOM 784 N N . GLY A 1 103 ? 16.672 6.240 -42.603 1.00 43.56 103 GLY A N 1
ATOM 785 C CA . GLY A 1 103 ? 17.022 7.455 -43.335 1.00 43.56 103 GLY A CA 1
ATOM 786 C C . GLY A 1 103 ? 16.787 8.729 -42.536 1.00 43.56 103 GLY A C 1
ATOM 787 O O . GLY A 1 103 ? 15.672 9.224 -42.511 1.00 43.56 103 GLY A O 1
ATOM 788 N N . GLY A 1 104 ? 17.867 9.259 -41.954 1.00 41.19 104 GLY A N 1
ATOM 789 C CA . GLY A 1 104 ? 18.076 10.692 -41.726 1.00 41.19 104 GLY A CA 1
ATOM 790 C C . GLY A 1 104 ? 17.088 11.411 -40.808 1.00 41.19 104 GLY A C 1
ATOM 791 O O . GLY A 1 104 ? 15.999 11.774 -41.223 1.00 41.19 104 GLY A O 1
ATOM 792 N N . GLU A 1 105 ? 17.553 11.694 -39.590 1.00 50.66 105 GLU A N 1
ATOM 793 C CA . GLU A 1 105 ? 17.263 12.917 -38.828 1.00 50.66 105 GLU A CA 1
ATOM 794 C C . GLU A 1 105 ? 15.820 13.449 -38.883 1.00 50.66 105 GLU A C 1
ATOM 796 O O . GLU A 1 105 ? 15.476 14.267 -39.728 1.00 50.66 105 GLU A O 1
ATOM 801 N N . THR A 1 106 ? 14.992 13.051 -37.913 1.00 43.38 106 THR A N 1
ATOM 802 C CA . THR A 1 106 ? 14.247 13.933 -36.984 1.00 43.38 106 THR A CA 1
ATOM 803 C C . THR A 1 106 ? 13.069 13.175 -36.363 1.00 43.38 106 THR A C 1
ATOM 805 O O . THR A 1 106 ? 12.305 12.505 -37.045 1.00 43.38 106 THR A O 1
ATOM 808 N N . ALA A 1 107 ? 12.938 13.311 -35.040 1.00 40.91 107 ALA A N 1
ATOM 809 C CA . ALA A 1 107 ? 11.900 12.737 -34.182 1.00 40.91 107 ALA A CA 1
ATOM 810 C C . ALA A 1 107 ? 11.926 11.202 -34.040 1.00 40.91 107 ALA A C 1
ATOM 812 O O . ALA A 1 107 ? 11.160 10.471 -34.662 1.00 40.91 107 ALA A O 1
ATOM 813 N N . ALA A 1 108 ? 12.752 10.724 -33.104 1.00 43.09 108 ALA A N 1
ATOM 814 C CA . ALA A 1 108 ? 12.446 9.502 -32.368 1.00 43.09 108 ALA A CA 1
ATOM 815 C C . ALA A 1 108 ? 11.060 9.677 -31.722 1.00 43.09 108 ALA A C 1
ATOM 817 O O . ALA A 1 108 ? 10.926 10.315 -30.679 1.00 43.09 108 ALA A O 1
ATOM 818 N N . VAL A 1 109 ? 10.007 9.201 -32.385 1.00 45.31 109 VAL A N 1
ATOM 819 C CA . VAL A 1 109 ? 8.657 9.240 -31.828 1.00 45.31 109 VAL A CA 1
ATOM 820 C C . VAL A 1 109 ? 8.573 8.118 -30.804 1.00 45.31 109 VAL A C 1
ATOM 822 O O . VAL A 1 109 ? 8.279 6.971 -31.137 1.00 45.31 109 VAL A O 1
ATOM 825 N N . ASN A 1 110 ? 8.879 8.448 -29.552 1.00 56.59 110 ASN A N 1
ATOM 826 C CA . ASN A 1 110 ? 8.651 7.554 -28.430 1.00 56.59 110 ASN A CA 1
ATOM 827 C C . ASN 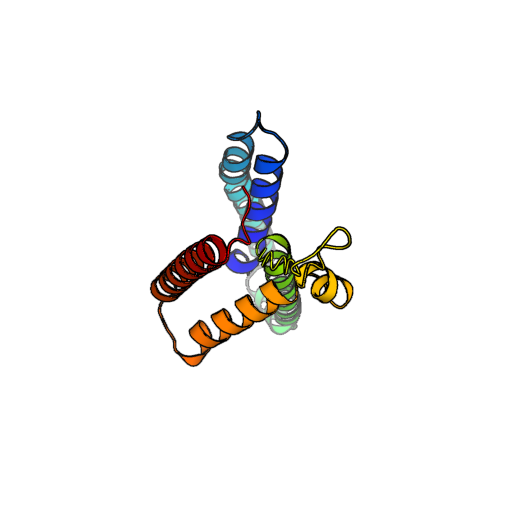A 1 110 ? 7.145 7.289 -28.337 1.00 56.59 110 ASN A C 1
ATOM 829 O O . ASN A 1 110 ? 6.357 8.175 -28.000 1.00 56.59 110 ASN A O 1
ATOM 833 N N . VAL A 1 111 ? 6.739 6.054 -28.625 1.00 58.28 111 VAL A N 1
ATOM 834 C CA . VAL A 1 111 ? 5.344 5.609 -28.467 1.00 58.28 111 VAL A CA 1
ATOM 835 C C . VAL A 1 111 ? 4.868 5.821 -27.019 1.00 58.28 111 VAL A C 1
ATOM 837 O O . VAL A 1 111 ? 3.704 6.146 -26.785 1.00 58.28 111 VAL A O 1
ATOM 840 N N . ASP A 1 112 ? 5.790 5.737 -26.060 1.00 59.00 112 ASP A N 1
ATOM 841 C CA . ASP A 1 112 ? 5.572 6.067 -24.653 1.00 59.00 112 ASP A CA 1
ATOM 842 C C . ASP A 1 112 ? 5.174 7.528 -24.417 1.00 59.00 112 ASP A C 1
ATOM 844 O O . ASP A 1 112 ? 4.243 7.778 -23.654 1.00 59.00 112 ASP A O 1
ATOM 848 N N . ASP A 1 113 ? 5.826 8.496 -25.066 1.00 62.91 113 ASP A N 1
ATOM 849 C CA . ASP A 1 113 ? 5.526 9.919 -24.864 1.00 62.91 113 ASP A CA 1
ATOM 850 C C . ASP A 1 113 ? 4.164 10.283 -25.465 1.00 62.91 113 ASP A C 1
ATOM 852 O O . ASP A 1 113 ? 3.409 11.052 -24.873 1.00 62.91 113 ASP A O 1
ATOM 856 N N . MET A 1 114 ? 3.788 9.667 -26.593 1.00 63.12 114 MET A N 1
ATOM 857 C CA . MET A 1 114 ? 2.456 9.844 -27.186 1.00 63.12 114 MET A CA 1
ATOM 858 C C . MET A 1 114 ? 1.344 9.279 -26.295 1.00 63.12 114 MET A C 1
ATOM 860 O O . MET A 1 114 ? 0.309 9.919 -26.106 1.00 63.12 114 MET A O 1
ATOM 864 N N . ILE A 1 115 ? 1.544 8.079 -25.742 1.00 63.81 115 ILE A N 1
ATOM 865 C CA . ILE A 1 115 ? 0.560 7.439 -24.860 1.00 63.81 115 ILE A CA 1
ATOM 866 C C . ILE A 1 115 ? 0.461 8.199 -23.532 1.00 63.81 115 ILE A C 1
ATOM 868 O O . ILE A 1 115 ? -0.647 8.490 -23.074 1.00 63.81 115 ILE A O 1
ATOM 872 N N . ASN A 1 116 ? 1.599 8.575 -22.941 1.00 69.50 116 ASN A N 1
ATOM 873 C CA . ASN A 1 116 ? 1.636 9.320 -21.684 1.00 69.50 116 ASN A CA 1
ATOM 874 C C . ASN A 1 116 ? 1.142 10.772 -21.829 1.00 69.50 116 ASN A C 1
ATOM 876 O O . ASN A 1 116 ? 0.662 11.331 -20.844 1.00 69.50 116 ASN A O 1
ATOM 880 N N . ALA A 1 117 ? 1.185 11.367 -23.030 1.00 67.38 117 ALA A N 1
ATOM 881 C CA . ALA A 1 117 ? 0.607 12.687 -23.302 1.00 67.38 117 ALA A CA 1
ATOM 882 C C . ALA A 1 117 ? -0.932 12.697 -23.269 1.00 67.38 117 ALA A C 1
ATOM 884 O O . ALA A 1 117 ? -1.528 13.705 -22.892 1.00 67.38 117 ALA A O 1
ATOM 885 N N . ILE A 1 118 ? -1.585 11.589 -23.641 1.00 74.94 118 ILE A N 1
ATOM 886 C CA . ILE A 1 118 ? -3.051 11.454 -23.570 1.00 74.94 118 ILE A CA 1
ATOM 887 C C . ILE A 1 118 ? -3.479 11.027 -22.158 1.00 74.94 118 ILE A C 1
ATOM 889 O O . ILE A 1 118 ? -4.451 11.561 -21.621 1.00 74.94 118 ILE A O 1
ATOM 893 N N . PHE A 1 119 ? -2.763 10.072 -21.546 1.00 67.44 119 PHE A N 1
ATOM 894 C CA . PHE A 1 119 ? -3.023 9.617 -20.178 1.00 67.44 119 PHE A CA 1
ATOM 895 C C . PHE A 1 119 ? -1.722 9.210 -19.458 1.00 67.44 119 PHE A C 1
ATOM 897 O O . PHE A 1 119 ? -1.129 8.184 -19.809 1.00 67.44 119 PHE A O 1
ATOM 904 N N . PRO A 1 120 ? -1.281 9.953 -18.425 1.00 68.44 120 PRO A N 1
ATOM 905 C CA . PRO A 1 120 ? -0.022 9.667 -17.747 1.00 68.44 120 PRO A CA 1
ATOM 906 C C . PRO A 1 120 ? -0.085 8.320 -17.015 1.00 68.44 120 PRO A C 1
ATOM 908 O O . PRO A 1 120 ? -1.043 8.036 -16.295 1.00 68.44 120 PRO A O 1
ATOM 911 N N . ASN A 1 121 ? 0.959 7.498 -17.160 1.00 72.00 121 ASN A N 1
ATOM 912 C CA . ASN A 1 121 ? 1.104 6.199 -16.489 1.00 72.00 121 ASN A CA 1
ATOM 913 C C . ASN A 1 121 ? 0.003 5.170 -16.830 1.00 72.00 121 ASN A C 1
ATOM 915 O O . ASN A 1 121 ? -0.355 4.324 -16.001 1.00 72.00 121 ASN A O 1
ATOM 919 N N . LEU A 1 122 ? -0.503 5.181 -18.070 1.00 77.06 122 LEU A N 1
ATOM 920 C CA . LEU A 1 122 ? -1.491 4.195 -18.530 1.00 77.06 122 LEU A CA 1
ATOM 921 C C . LEU A 1 122 ? -0.951 2.752 -18.506 1.00 77.06 122 LEU A C 1
ATOM 923 O O . LEU A 1 122 ? -1.661 1.825 -18.111 1.00 77.06 122 LEU A O 1
ATOM 927 N N . LEU A 1 123 ? 0.309 2.554 -18.905 1.00 75.31 123 LEU A N 1
ATOM 928 C CA . LEU A 1 123 ? 0.957 1.236 -18.932 1.00 75.31 123 LEU A CA 1
ATOM 929 C C . LEU A 1 123 ? 1.094 0.611 -17.528 1.00 75.31 123 LEU A C 1
ATOM 931 O O . LEU A 1 123 ? 0.637 -0.523 -17.343 1.00 75.31 123 LEU A O 1
ATOM 935 N N . PRO A 1 124 ? 1.638 1.323 -16.519 1.00 78.94 124 PRO A N 1
ATOM 936 C CA . PRO A 1 124 ? 1.620 0.885 -15.121 1.00 78.94 124 PRO A CA 1
ATOM 937 C C . PRO A 1 124 ? 0.230 0.494 -14.603 1.00 78.94 124 PRO A C 1
ATOM 939 O O . PRO A 1 124 ? 0.070 -0.515 -13.908 1.00 78.94 124 PRO A O 1
ATOM 942 N N . LEU A 1 125 ? -0.805 1.256 -14.971 1.00 81.56 125 LEU A N 1
ATOM 943 C CA . LEU A 1 125 ? -2.180 0.969 -14.570 1.00 81.56 125 LEU A CA 1
ATOM 944 C C . LEU A 1 125 ? -2.691 -0.345 -15.184 1.00 81.56 125 LEU A C 1
ATOM 946 O O . LEU A 1 125 ? -3.248 -1.190 -14.482 1.00 81.56 125 LEU A O 1
ATOM 950 N N . LEU A 1 126 ? -2.470 -0.564 -16.481 1.00 83.44 126 LEU A N 1
ATOM 951 C CA . LEU A 1 126 ? -2.868 -1.808 -17.147 1.00 83.44 126 LEU A CA 1
ATOM 952 C C . LEU A 1 126 ? -2.142 -3.026 -16.565 1.00 83.44 126 LEU A C 1
ATOM 954 O O . LEU A 1 126 ? -2.770 -4.065 -16.336 1.00 83.44 126 LEU A O 1
ATOM 958 N N . LEU A 1 127 ? -0.848 -2.887 -16.264 1.00 82.12 127 LEU A N 1
ATOM 959 C CA . LEU A 1 127 ? -0.062 -3.926 -15.601 1.00 82.12 127 LEU A CA 1
ATOM 960 C C . LEU A 1 127 ? -0.667 -4.282 -14.235 1.00 82.12 127 LEU A C 1
ATOM 962 O O . LEU A 1 127 ? -0.921 -5.455 -13.953 1.00 82.12 127 LEU A O 1
ATOM 966 N N . THR A 1 128 ? -0.945 -3.281 -13.398 1.00 84.75 128 THR A N 1
ATOM 967 C CA . THR A 1 128 ? -1.490 -3.502 -12.048 1.00 84.75 128 THR A CA 1
ATOM 968 C C . THR A 1 128 ? -2.887 -4.125 -12.076 1.00 84.75 128 THR A C 1
ATOM 970 O O . THR A 1 128 ? -3.154 -5.044 -11.300 1.00 84.75 128 THR A O 1
ATOM 973 N N . ILE A 1 129 ? -3.752 -3.741 -13.022 1.00 85.69 129 ILE A N 1
ATOM 974 C CA . ILE A 1 129 ? -5.053 -4.396 -13.251 1.00 85.69 129 ILE A CA 1
ATOM 975 C C . ILE A 1 129 ? -4.866 -5.854 -13.702 1.00 85.69 129 ILE A C 1
ATOM 977 O O . ILE A 1 129 ? -5.585 -6.748 -13.238 1.00 85.69 129 ILE A O 1
ATOM 981 N N . GLY A 1 130 ? -3.893 -6.126 -14.576 1.00 84.12 130 GLY A N 1
ATOM 982 C CA . GLY A 1 130 ? -3.542 -7.479 -15.012 1.00 84.12 130 GLY A CA 1
ATOM 983 C C . GLY A 1 130 ? -3.105 -8.371 -13.845 1.00 84.12 130 GLY A C 1
ATOM 984 O O . GLY A 1 130 ? -3.612 -9.486 -13.680 1.00 84.12 130 GLY A O 1
ATOM 985 N N . VAL A 1 131 ? -2.234 -7.846 -12.982 1.00 84.81 131 VAL A N 1
ATOM 986 C CA . VAL A 1 131 ? -1.776 -8.502 -11.749 1.00 84.81 131 VAL A CA 1
ATOM 987 C C . VAL A 1 131 ? -2.929 -8.724 -10.776 1.00 84.81 131 VAL A C 1
ATOM 989 O O . VAL A 1 131 ? -3.105 -9.839 -10.278 1.00 84.81 131 VAL A O 1
ATOM 992 N N . TYR A 1 132 ? -3.771 -7.712 -10.558 1.00 84.31 132 TYR A N 1
ATOM 993 C CA . TYR A 1 132 ? -4.962 -7.831 -9.723 1.00 84.31 132 TYR A CA 1
ATOM 994 C C . TYR A 1 132 ? -5.892 -8.935 -10.235 1.00 84.31 132 TYR A C 1
ATOM 996 O O . TYR A 1 132 ? -6.369 -9.755 -9.454 1.00 84.31 132 TYR A O 1
ATOM 1004 N N . ARG A 1 133 ? -6.106 -9.034 -11.552 1.00 83.06 133 ARG A N 1
ATOM 1005 C CA . ARG A 1 133 ? -6.931 -10.091 -12.152 1.00 83.06 133 ARG A CA 1
ATOM 1006 C C . ARG A 1 133 ? -6.318 -11.480 -11.961 1.00 83.06 133 ARG A C 1
ATOM 1008 O O . ARG A 1 133 ? -7.056 -12.428 -11.692 1.00 83.06 133 ARG A O 1
ATOM 1015 N N . LEU A 1 134 ? -4.998 -11.620 -12.079 1.00 79.31 134 LEU A N 1
ATOM 1016 C CA . LEU A 1 134 ? -4.284 -12.879 -11.824 1.00 79.31 134 LEU A CA 1
ATOM 1017 C C . LEU A 1 134 ? -4.384 -13.301 -10.354 1.00 79.31 134 LEU A C 1
ATOM 1019 O O . LEU A 1 134 ? -4.656 -14.468 -10.069 1.00 79.31 134 LEU A O 1
ATOM 1023 N N . TYR A 1 135 ? -4.234 -12.351 -9.435 1.00 81.50 135 TYR A N 1
ATOM 1024 C CA . TYR A 1 135 ? -4.364 -12.591 -8.004 1.00 81.50 135 TYR A CA 1
ATOM 1025 C C . TYR A 1 135 ? -5.809 -12.931 -7.609 1.00 81.50 135 TYR A C 1
ATOM 1027 O O . TYR A 1 135 ? -6.070 -13.990 -7.042 1.00 81.50 135 TYR A O 1
ATOM 1035 N N . ALA A 1 136 ? -6.772 -12.087 -7.984 1.00 77.38 136 ALA A N 1
ATOM 1036 C CA . ALA A 1 136 ? -8.166 -12.205 -7.566 1.00 77.38 136 ALA A CA 1
ATOM 1037 C C . ALA A 1 136 ? -8.921 -13.351 -8.260 1.00 77.38 136 ALA A C 1
ATOM 1039 O O . ALA A 1 136 ? -9.709 -14.038 -7.614 1.00 77.38 136 ALA A O 1
ATOM 1040 N N . LYS A 1 137 ? -8.697 -13.589 -9.564 1.00 71.56 137 LYS A N 1
ATOM 1041 C CA . LYS A 1 137 ? -9.447 -14.614 -10.320 1.00 71.56 137 LYS A CA 1
ATOM 1042 C C . LYS A 1 137 ? -8.755 -15.969 -10.386 1.00 71.56 137 LYS A C 1
ATOM 1044 O O . LYS A 1 137 ? -9.447 -16.978 -10.454 1.00 71.56 137 LYS A O 1
ATOM 1049 N N . LYS A 1 138 ? -7.417 -16.019 -10.385 1.00 69.56 138 LYS A N 1
ATOM 1050 C CA . LYS A 1 138 ? -6.672 -17.291 -10.448 1.00 69.56 138 LYS A CA 1
ATOM 1051 C C . LYS A 1 138 ? -6.102 -17.740 -9.099 1.00 69.56 138 LYS A C 1
ATOM 1053 O O . LYS A 1 138 ? -5.487 -18.801 -9.066 1.00 69.56 138 LYS A O 1
ATOM 1058 N N . LYS A 1 139 ? -6.300 -16.964 -8.016 1.00 72.88 139 LYS A N 1
ATOM 1059 C CA . LYS A 1 139 ? -5.836 -17.248 -6.638 1.00 72.88 139 LYS A CA 1
ATOM 1060 C C . LYS A 1 139 ? -4.386 -17.748 -6.575 1.00 72.88 139 LYS A C 1
ATOM 1062 O O . LYS A 1 139 ? -4.041 -18.586 -5.745 1.00 72.88 139 LYS A O 1
ATOM 1067 N N . LYS A 1 140 ? -3.534 -17.275 -7.489 1.00 73.62 140 LYS A N 1
ATOM 1068 C CA . LYS A 1 140 ? -2.124 -17.670 -7.520 1.00 73.62 140 LYS A CA 1
ATOM 1069 C C . LYS A 1 140 ? -1.393 -17.020 -6.351 1.00 73.62 140 LYS A C 1
ATOM 1071 O O . LYS A 1 140 ? -1.727 -15.900 -5.964 1.00 73.62 140 LYS A O 1
ATOM 1076 N N . SER A 1 141 ? -0.402 -17.717 -5.797 1.00 81.81 141 SER A N 1
ATOM 1077 C CA . SER A 1 141 ? 0.369 -17.184 -4.675 1.00 81.81 141 SER A CA 1
ATOM 1078 C C . SER A 1 141 ? 1.080 -15.881 -5.082 1.00 81.81 141 SER A C 1
ATOM 1080 O O . SER A 1 141 ? 1.559 -15.781 -6.218 1.00 81.81 141 SER A O 1
ATOM 1082 N N . PRO A 1 142 ? 1.194 -14.886 -4.181 1.00 81.81 142 PRO A N 1
ATOM 1083 C CA . PRO A 1 142 ? 1.946 -13.658 -4.450 1.00 81.81 142 PRO A CA 1
ATOM 1084 C C . PRO A 1 142 ? 3.376 -13.933 -4.928 1.00 81.81 142 PRO A C 1
ATOM 1086 O O . PRO A 1 142 ? 3.872 -13.259 -5.826 1.00 81.81 142 PRO A O 1
ATOM 1089 N N . LEU A 1 143 ? 3.998 -14.987 -4.391 1.00 82.81 143 LEU A N 1
ATOM 1090 C CA . LEU A 1 143 ? 5.336 -15.434 -4.773 1.00 82.81 143 LEU A CA 1
ATOM 1091 C C . LEU A 1 143 ? 5.413 -15.849 -6.252 1.00 82.81 143 LEU A C 1
ATOM 1093 O O . LEU A 1 143 ? 6.344 -15.464 -6.953 1.00 82.81 143 LEU A O 1
ATOM 1097 N N . PHE A 1 144 ? 4.406 -16.578 -6.751 1.00 83.38 144 PHE A N 1
ATOM 1098 C CA . PHE A 1 144 ? 4.325 -16.945 -8.166 1.00 83.38 144 PHE A CA 1
ATOM 1099 C C . PHE A 1 144 ? 4.151 -15.711 -9.057 1.00 83.38 144 PHE A C 1
ATOM 1101 O O . PHE A 1 144 ? 4.756 -15.627 -10.120 1.00 83.38 144 PHE A O 1
ATOM 1108 N N . ILE A 1 145 ? 3.317 -14.757 -8.640 1.00 83.56 145 ILE A N 1
ATOM 1109 C CA . ILE A 1 145 ? 3.055 -13.534 -9.408 1.00 83.56 145 ILE A CA 1
ATOM 1110 C C . ILE A 1 145 ? 4.322 -12.678 -9.506 1.00 83.56 145 ILE A C 1
ATOM 1112 O O . ILE A 1 145 ? 4.658 -12.222 -10.595 1.00 83.56 145 ILE A O 1
ATOM 1116 N N . MET A 1 146 ? 5.050 -12.518 -8.398 1.00 85.38 146 MET A N 1
ATOM 1117 C CA . MET A 1 146 ? 6.329 -11.809 -8.371 1.00 85.38 146 MET A CA 1
ATOM 1118 C C . MET A 1 146 ? 7.356 -12.474 -9.296 1.00 85.38 146 MET A C 1
ATOM 1120 O O . MET A 1 146 ? 7.971 -11.797 -10.116 1.00 85.38 146 MET A O 1
ATOM 1124 N N . GLY A 1 147 ? 7.485 -13.804 -9.225 1.00 84.62 147 GLY A N 1
ATOM 1125 C CA . GLY A 1 147 ? 8.364 -14.560 -10.121 1.00 84.62 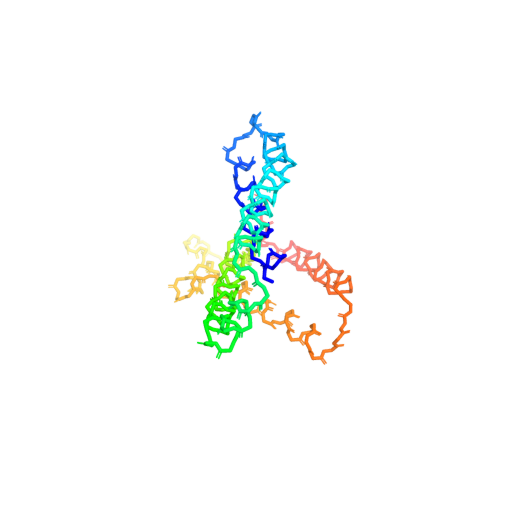147 GLY A CA 1
ATOM 1126 C C . GLY A 1 147 ? 7.965 -14.429 -11.594 1.00 84.62 147 GLY A C 1
ATOM 1127 O O . GLY A 1 147 ? 8.819 -14.230 -12.451 1.00 84.62 147 GLY A O 1
ATOM 1128 N N . PHE A 1 148 ? 6.668 -14.472 -11.901 1.00 84.50 148 PHE A N 1
ATOM 1129 C CA . PHE A 1 148 ? 6.156 -14.317 -13.263 1.00 84.50 148 PHE A CA 1
ATOM 1130 C C . PHE A 1 148 ? 6.450 -12.930 -13.850 1.00 84.50 148 PHE A C 1
ATOM 1132 O O . PHE A 1 148 ? 6.873 -12.836 -15.000 1.00 84.50 148 PHE A O 1
ATOM 1139 N N . ILE A 1 149 ? 6.272 -11.865 -13.061 1.00 84.62 149 ILE A N 1
ATOM 1140 C CA . ILE A 1 149 ? 6.608 -10.495 -13.477 1.00 84.62 149 ILE A CA 1
ATOM 1141 C C . ILE A 1 149 ? 8.113 -10.361 -13.719 1.00 84.62 149 ILE A C 1
ATOM 1143 O O . ILE A 1 149 ? 8.500 -9.767 -14.718 1.00 84.62 149 ILE A O 1
ATOM 1147 N N . LEU A 1 150 ? 8.956 -10.947 -12.861 1.00 85.31 150 LEU A N 1
ATOM 1148 C CA . LEU A 1 150 ? 10.410 -10.961 -13.056 1.00 85.31 150 LEU A CA 1
ATOM 1149 C C . LEU A 1 150 ? 10.813 -11.648 -14.363 1.00 85.31 150 LEU A C 1
ATOM 1151 O O . LEU A 1 150 ? 11.611 -11.106 -15.121 1.00 85.31 150 LEU A O 1
ATOM 1155 N N . VAL A 1 151 ? 10.239 -12.817 -14.654 1.00 84.94 151 VAL A N 1
ATOM 1156 C CA . VAL A 1 151 ? 10.518 -13.544 -15.902 1.00 84.94 151 VAL A CA 1
ATOM 1157 C C . VAL A 1 151 ? 10.078 -12.728 -17.118 1.00 84.94 151 VAL A C 1
ATOM 1159 O O . VAL A 1 151 ? 10.832 -12.618 -18.080 1.00 84.94 151 VAL A O 1
ATOM 1162 N N . ILE A 1 152 ? 8.894 -12.110 -17.070 1.00 83.19 152 ILE A N 1
ATOM 1163 C CA . ILE A 1 152 ? 8.419 -11.210 -18.129 1.00 83.19 152 ILE A CA 1
ATOM 1164 C C . ILE A 1 152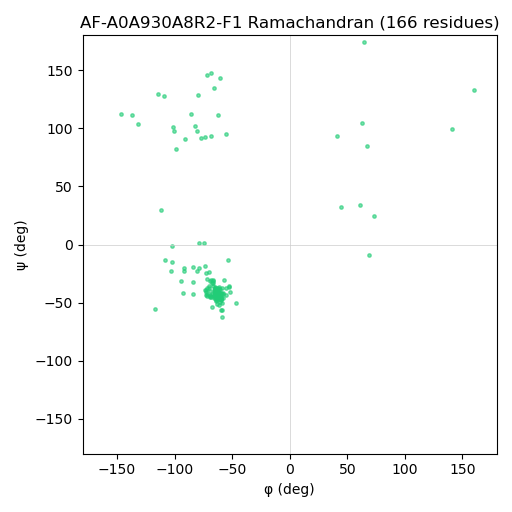 ? 9.360 -10.017 -18.294 1.00 83.19 152 ILE A C 1
ATOM 1166 O O . ILE A 1 152 ? 9.739 -9.720 -19.419 1.00 83.19 152 ILE A O 1
ATOM 1170 N N . ALA A 1 153 ? 9.770 -9.364 -17.206 1.00 80.06 153 ALA A N 1
ATOM 1171 C CA . ALA A 1 153 ? 10.683 -8.227 -17.260 1.00 80.06 153 ALA A CA 1
ATOM 1172 C C . ALA A 1 153 ? 12.009 -8.609 -17.932 1.00 80.06 153 ALA A C 1
ATOM 1174 O O . ALA A 1 153 ? 12.440 -7.923 -18.851 1.00 80.0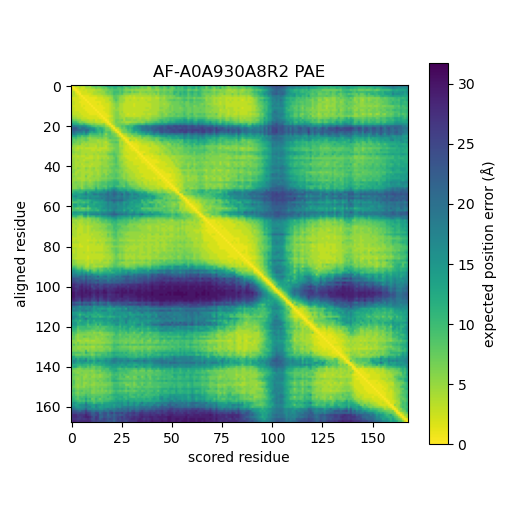6 153 ALA A O 1
ATOM 1175 N N . ILE A 1 154 ? 12.598 -9.749 -17.557 1.00 81.25 154 ILE A N 1
ATOM 1176 C CA . ILE A 1 154 ? 13.833 -10.259 -18.171 1.00 81.25 154 ILE A CA 1
ATOM 1177 C C . ILE A 1 154 ? 13.633 -10.528 -19.668 1.00 81.25 154 ILE A C 1
ATOM 1179 O O . ILE A 1 154 ? 14.463 -10.123 -20.479 1.00 81.25 154 ILE A O 1
ATOM 1183 N N . LEU A 1 155 ? 12.526 -11.170 -20.055 1.00 79.69 155 LEU A N 1
ATOM 1184 C CA . LEU A 1 155 ? 12.219 -11.433 -21.463 1.00 79.69 155 LEU A CA 1
ATOM 1185 C C . LEU A 1 155 ? 12.038 -10.135 -22.260 1.00 79.69 155 LEU A C 1
ATOM 1187 O O . LEU A 1 155 ? 12.581 -10.028 -23.355 1.00 79.69 155 LEU A O 1
ATOM 1191 N N . LEU A 1 156 ? 11.327 -9.143 -21.716 1.00 76.38 156 LEU A N 1
ATOM 1192 C CA . LEU A 1 156 ? 11.138 -7.841 -22.362 1.00 76.38 156 LEU A CA 1
ATOM 1193 C C . LEU A 1 156 ? 12.464 -7.087 -22.513 1.00 76.38 156 LEU A C 1
ATOM 1195 O O . LEU A 1 156 ? 12.721 -6.539 -23.581 1.00 76.38 156 LEU A O 1
ATOM 1199 N N . THR A 1 157 ? 13.328 -7.104 -21.493 1.00 74.06 157 THR A N 1
ATOM 1200 C CA . THR A 1 157 ? 14.666 -6.502 -21.570 1.00 74.06 157 THR A CA 1
ATOM 1201 C C . THR A 1 157 ? 15.526 -7.176 -22.640 1.00 74.06 157 THR A C 1
ATOM 1203 O O . THR A 1 157 ? 16.173 -6.484 -23.420 1.00 74.06 157 THR A O 1
ATOM 1206 N N . ILE A 1 158 ? 15.516 -8.511 -22.730 1.00 74.06 158 ILE A N 1
ATOM 1207 C CA . ILE A 1 158 ? 16.270 -9.248 -23.758 1.00 74.06 158 ILE A CA 1
ATOM 1208 C C . ILE A 1 158 ? 15.729 -8.932 -25.155 1.00 74.06 158 ILE A C 1
ATOM 1210 O O . ILE A 1 158 ? 16.514 -8.649 -26.056 1.00 74.06 158 ILE A O 1
ATOM 1214 N N . ILE A 1 159 ? 14.405 -8.945 -25.336 1.00 71.50 159 ILE A N 1
ATOM 1215 C CA . ILE A 1 159 ? 13.766 -8.653 -26.626 1.00 71.50 159 ILE A CA 1
ATOM 1216 C C . ILE A 1 159 ? 14.071 -7.222 -27.068 1.00 71.50 159 ILE A C 1
ATOM 1218 O O . ILE A 1 159 ? 14.453 -7.029 -28.218 1.00 71.50 159 ILE A O 1
ATOM 1222 N N . GLY A 1 160 ? 13.955 -6.231 -26.181 1.00 66.62 160 GLY A N 1
ATOM 1223 C CA . GLY A 1 160 ? 14.228 -4.847 -26.566 1.00 66.62 160 GLY A CA 1
ATOM 1224 C C . GLY A 1 160 ? 15.719 -4.547 -26.777 1.00 66.62 160 GLY A C 1
ATOM 1225 O O . GLY A 1 160 ? 16.061 -3.650 -27.549 1.00 66.62 160 GLY A O 1
ATOM 1226 N N . ASN A 1 161 ? 16.619 -5.315 -26.144 1.00 65.75 161 ASN A N 1
ATOM 1227 C CA . ASN A 1 161 ? 18.060 -5.228 -26.404 1.00 65.75 161 ASN A CA 1
ATOM 1228 C C . ASN A 1 161 ? 18.371 -5.838 -27.782 1.00 65.75 161 ASN A C 1
ATOM 1230 O O . ASN A 1 161 ? 19.084 -5.251 -28.589 1.00 65.75 161 ASN A O 1
ATOM 1234 N N . LEU A 1 162 ? 17.726 -6.963 -28.112 1.00 57.91 162 LEU A N 1
ATOM 1235 C CA . LEU A 1 162 ? 17.851 -7.620 -29.413 1.00 57.91 162 LEU A CA 1
ATOM 1236 C C . LEU A 1 162 ? 17.247 -6.799 -30.567 1.00 57.91 162 LEU A C 1
ATOM 1238 O O . LEU A 1 162 ? 17.766 -6.843 -31.678 1.00 57.91 162 LEU A O 1
ATOM 1242 N N . SER A 1 163 ? 16.173 -6.039 -30.326 1.00 56.94 163 SER A N 1
ATOM 1243 C CA . SER A 1 163 ? 15.575 -5.145 -31.328 1.00 56.94 163 SER A CA 1
ATOM 1244 C C . SER A 1 163 ? 16.328 -3.818 -31.503 1.00 56.94 163 SER A C 1
ATOM 1246 O O . SER A 1 163 ? 15.904 -2.999 -32.313 1.00 56.94 163 SER A O 1
ATOM 1248 N N . GLY A 1 164 ? 17.433 -3.600 -30.775 1.00 54.31 164 GLY A N 1
ATOM 1249 C CA . GLY A 1 164 ? 18.307 -2.431 -30.930 1.00 54.31 164 GLY A CA 1
ATOM 1250 C C . GLY A 1 164 ? 17.731 -1.122 -30.386 1.00 54.31 164 GLY A C 1
ATOM 1251 O O . GLY A 1 164 ? 18.105 -0.055 -30.862 1.00 54.31 164 GLY A O 1
ATOM 1252 N N . ILE A 1 165 ? 16.803 -1.193 -29.427 1.00 53.75 165 ILE A N 1
ATOM 1253 C CA . ILE A 1 165 ? 16.047 -0.024 -28.955 1.00 53.75 165 ILE A CA 1
ATOM 1254 C C . ILE A 1 165 ? 16.551 0.492 -27.595 1.00 53.75 165 ILE A C 1
ATOM 1256 O O . ILE A 1 165 ? 16.405 1.671 -27.280 1.00 53.75 165 ILE A O 1
ATOM 1260 N N . TYR A 1 166 ? 17.223 -0.355 -26.809 1.00 48.72 166 TYR A N 1
ATOM 1261 C CA . TYR A 1 166 ? 17.974 0.088 -25.632 1.00 48.72 166 TYR A CA 1
ATOM 1262 C C . TYR A 1 166 ? 19.421 0.404 -26.026 1.00 48.72 166 TYR A C 1
ATOM 1264 O O . TYR A 1 166 ? 20.288 -0.468 -25.997 1.00 48.72 166 TYR A O 1
ATOM 1272 N N . THR A 1 167 ? 19.696 1.654 -26.386 1.00 37.09 167 THR A N 1
ATOM 1273 C CA . THR A 1 167 ? 21.057 2.193 -26.272 1.00 37.09 167 THR A CA 1
ATOM 1274 C C . THR A 1 167 ? 21.257 2.583 -24.808 1.00 37.09 167 THR A C 1
ATOM 1276 O O . THR A 1 167 ? 20.373 3.220 -24.237 1.00 37.09 167 THR A O 1
ATOM 1279 N N . PHE A 1 168 ? 22.355 2.117 -24.204 1.00 36.09 168 PHE A N 1
ATOM 1280 C CA . PHE A 1 168 ? 22.725 2.349 -22.800 1.00 36.09 168 PHE A CA 1
ATOM 1281 C C . PHE A 1 168 ? 22.577 3.804 -22.341 1.00 36.09 168 PHE A C 1
ATOM 1283 O O . PHE A 1 168 ? 22.930 4.706 -23.135 1.00 36.09 168 PHE A O 1
#

Foldseek 3Di:
DCVLAVVVVLLVVLVVVCVVDPVCVPVSVVCCVPVVVVVVVVVVVVVVVCDVVCDPVVVVVCVVVCVVVVVVVVVVVNSVVRVVVCLLPPQDDADQPQDDDPDDDDDSPRPRVVVCVVPNPPVSVVVVVVLVCCCVVVVDDPVVSVVVVVVVVVVSVVVCVVVVRDDD

pLDDT: mean 74.83, std 13.53, range [36.09, 90.69]

Radius of gyration: 23.51 Å; Cα contacts (8 Å, |Δi|>4): 85; chains: 1; bounding box: 49×32×75 Å

Mean predicted aligned error: 11.34 Å

Sequence (168 aa):
LWVATIIPLLLTITMTITNIGNVFLYLGPLLYAVGYPVLTSIMSWRLWNVGYSTGIGFMKKFMKSGKLELITKTMTILGLIVVGALIASFVSLSIPLVITPPGGETAAVNVDDMINAIFPNLLPLLLTIGVYRLYAKKKKSPLFIMGFILVIAILLTIIGNLSGIYTF